Protein AF-A0A3E2XLP0-F1 (afdb_monomer_lite)

Radius of gyration: 15.47 Å; chains: 1; bounding box: 42×25×37 Å

Structure (mmCIF, N/CA/C/O backbone):
data_AF-A0A3E2XLP0-F1
#
_entry.id   AF-A0A3E2XLP0-F1
#
loop_
_atom_site.group_PDB
_atom_site.id
_atom_site.type_symbol
_atom_site.label_atom_id
_atom_site.label_alt_id
_atom_site.label_comp_id
_atom_site.label_asym_id
_atom_site.label_entity_id
_atom_site.label_seq_id
_atom_site.pdbx_PDB_ins_code
_atom_site.Cartn_x
_atom_site.Cartn_y
_atom_site.Cartn_z
_atom_site.occupancy
_atom_site.B_iso_or_equiv
_atom_site.auth_seq_id
_atom_site.auth_comp_id
_atom_site.auth_asym_id
_atom_site.auth_atom_id
_atom_site.pdbx_PDB_model_num
ATOM 1 N N . MET A 1 1 ? -7.076 9.058 -14.936 1.00 64.75 1 MET A N 1
ATOM 2 C CA . MET A 1 1 ? -6.477 7.766 -14.527 1.00 64.75 1 MET A CA 1
ATOM 3 C C . MET A 1 1 ? -7.226 7.243 -13.313 1.00 64.75 1 MET A C 1
ATOM 5 O O . MET A 1 1 ? -7.360 7.981 -12.341 1.00 64.75 1 MET A O 1
ATOM 9 N N . ASN A 1 2 ? -7.704 5.998 -13.378 1.00 89.94 2 ASN A N 1
ATOM 10 C CA . ASN A 1 2 ? -8.540 5.380 -12.335 1.00 89.94 2 ASN A CA 1
ATOM 11 C C . ASN A 1 2 ? -7.727 4.628 -11.266 1.00 89.94 2 ASN A C 1
ATOM 13 O O . ASN A 1 2 ? -8.296 3.951 -10.416 1.00 89.94 2 ASN A O 1
ATOM 17 N N . TYR A 1 3 ? -6.401 4.780 -11.290 1.00 95.69 3 TYR A N 1
ATOM 18 C CA . TYR A 1 3 ? -5.475 4.171 -10.342 1.00 95.69 3 TYR A CA 1
ATOM 19 C C . TYR A 1 3 ? -4.710 5.238 -9.553 1.00 95.69 3 TYR A C 1
ATOM 21 O O . TYR A 1 3 ? -4.593 6.384 -9.992 1.00 95.69 3 TYR A O 1
ATOM 29 N N . MET A 1 4 ? -4.197 4.835 -8.400 1.00 96.38 4 MET A N 1
ATOM 30 C CA . MET A 1 4 ? -3.290 5.567 -7.533 1.00 96.38 4 MET A CA 1
ATOM 31 C C . MET A 1 4 ? -2.051 4.716 -7.232 1.00 96.38 4 MET A C 1
ATOM 33 O O . MET A 1 4 ? -2.074 3.482 -7.288 1.00 96.38 4 MET A O 1
ATOM 37 N N . THR A 1 5 ? -0.959 5.399 -6.928 1.00 95.50 5 THR A N 1
ATOM 38 C CA . THR A 1 5 ? 0.322 4.818 -6.528 1.00 95.50 5 THR A CA 1
ATOM 39 C C . THR A 1 5 ? 0.297 4.354 -5.070 1.00 95.50 5 THR A C 1
ATOM 41 O O . THR A 1 5 ? -0.582 4.714 -4.286 1.00 95.50 5 THR A O 1
ATOM 44 N N . LEU A 1 6 ? 1.327 3.609 -4.657 1.00 95.94 6 LEU A N 1
ATOM 45 C CA . LEU A 1 6 ? 1.532 3.253 -3.247 1.00 95.94 6 LEU A CA 1
ATOM 46 C C . LEU A 1 6 ? 1.636 4.480 -2.326 1.00 95.94 6 LEU A C 1
ATOM 48 O O . LEU A 1 6 ? 1.237 4.397 -1.167 1.00 95.94 6 LEU A O 1
ATOM 52 N N . LYS A 1 7 ? 2.187 5.597 -2.821 1.00 95.81 7 LYS A N 1
ATOM 53 C CA . LYS A 1 7 ? 2.351 6.831 -2.042 1.00 95.81 7 LYS A CA 1
ATOM 54 C C . LYS A 1 7 ? 1.004 7.513 -1.798 1.00 95.81 7 LYS A C 1
ATOM 56 O O . LYS A 1 7 ? 0.670 7.808 -0.660 1.00 95.81 7 LYS A O 1
ATOM 61 N N . GLU A 1 8 ? 0.198 7.675 -2.838 1.00 96.75 8 GLU A N 1
ATOM 62 C CA . GLU A 1 8 ? -1.145 8.259 -2.710 1.00 96.75 8 GLU A CA 1
ATOM 63 C C . GLU A 1 8 ? -2.058 7.380 -1.841 1.00 96.75 8 GLU A C 1
ATOM 65 O O . GLU A 1 8 ? -2.781 7.873 -0.980 1.00 96.75 8 GLU A O 1
ATOM 70 N N . ALA A 1 9 ? -1.976 6.055 -1.997 1.00 97.06 9 ALA A N 1
ATOM 71 C CA . ALA A 1 9 ? -2.686 5.121 -1.128 1.00 97.06 9 ALA A CA 1
ATOM 72 C C . ALA A 1 9 ? -2.204 5.212 0.336 1.00 97.06 9 ALA A C 1
ATOM 74 O O . ALA A 1 9 ? -3.009 5.098 1.259 1.00 97.06 9 ALA A O 1
ATOM 75 N N . SER A 1 10 ? -0.904 5.446 0.558 1.00 97.50 10 SER A N 1
ATOM 76 C CA . SER A 1 10 ? -0.306 5.649 1.888 1.00 97.50 10 SER A CA 1
ATOM 77 C C . SER A 1 10 ? -0.882 6.879 2.574 1.00 97.50 10 SER A C 1
ATOM 79 O O . SER A 1 10 ? -1.224 6.806 3.754 1.00 97.50 10 SER A O 1
ATOM 81 N N . GLU A 1 11 ? -1.017 7.975 1.835 1.00 97.62 11 GLU A N 1
ATOM 82 C CA . GLU A 1 11 ? -1.628 9.215 2.308 1.00 97.62 11 GLU A CA 1
ATOM 83 C C . GLU A 1 11 ? -3.125 9.011 2.591 1.00 97.62 11 GLU A C 1
ATOM 85 O O . GLU A 1 11 ? -3.589 9.330 3.684 1.00 97.62 11 GLU A O 1
ATOM 90 N N . LYS A 1 12 ? -3.865 8.373 1.670 1.00 96.75 12 LYS A N 1
ATOM 91 C CA . LYS A 1 12 ? -5.306 8.087 1.818 1.00 96.75 12 LYS A CA 1
ATOM 92 C C . LYS A 1 12 ? -5.623 7.221 3.042 1.00 96.75 12 LYS A C 1
ATOM 94 O O . LYS A 1 12 ? -6.645 7.411 3.693 1.00 96.75 12 LYS A O 1
ATOM 99 N N . TRP A 1 13 ? -4.794 6.219 3.325 1.00 96.81 13 TRP A N 1
ATOM 100 C CA . TRP A 1 13 ? -5.096 5.173 4.310 1.00 96.81 13 TRP A CA 1
ATOM 101 C C . TRP A 1 13 ? -4.318 5.288 5.625 1.00 96.81 13 TRP A C 1
ATOM 103 O O . TRP A 1 13 ? -4.513 4.450 6.517 1.00 96.81 13 TRP A O 1
ATOM 113 N N . GLY A 1 14 ? -3.421 6.272 5.736 1.00 96.94 14 GLY A N 1
ATOM 114 C CA . GLY A 1 14 ? -2.592 6.492 6.921 1.00 96.94 14 GLY A CA 1
ATOM 115 C C . GLY A 1 14 ? -1.709 5.291 7.272 1.00 96.94 14 GLY A C 1
ATOM 116 O O . GLY A 1 14 ? -1.566 4.941 8.441 1.00 96.94 14 GLY A O 1
ATOM 117 N N . VAL A 1 15 ? -1.170 4.594 6.268 1.00 95.94 15 VAL A N 1
ATOM 118 C CA . VAL A 1 15 ? -0.299 3.416 6.443 1.00 95.94 15 VAL A CA 1
ATOM 119 C C . VAL A 1 15 ? 0.924 3.527 5.560 1.00 95.94 15 VAL A C 1
ATOM 121 O O . VAL A 1 15 ? 0.871 4.152 4.513 1.00 95.94 15 VAL A O 1
ATOM 124 N N 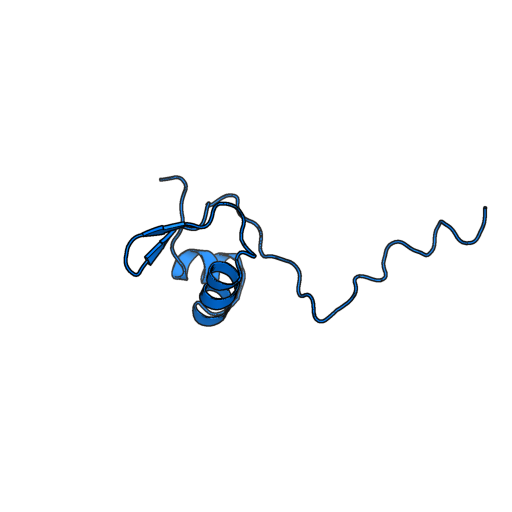. THR A 1 16 ? 2.020 2.883 5.947 1.00 97.56 16 THR A N 1
ATOM 125 C CA . THR A 1 16 ? 3.270 2.964 5.179 1.00 97.56 16 THR A CA 1
ATOM 126 C C . THR A 1 16 ? 3.142 2.306 3.792 1.00 97.56 16 THR A C 1
ATOM 128 O O . THR A 1 16 ? 2.464 1.278 3.661 1.00 97.56 16 THR A O 1
ATOM 131 N N . PRO A 1 17 ? 3.874 2.778 2.761 1.00 97.00 17 PRO A N 1
ATOM 132 C CA . PRO A 1 17 ? 3.910 2.125 1.446 1.00 97.00 17 PRO A CA 1
ATOM 133 C C . PRO A 1 17 ? 4.311 0.644 1.516 1.00 97.00 17 PRO A C 1
ATOM 135 O O . PRO A 1 17 ? 3.811 -0.184 0.756 1.00 97.00 17 PRO A O 1
ATOM 138 N N . ARG A 1 18 ? 5.170 0.279 2.481 1.00 97.06 18 ARG A N 1
ATOM 139 C CA . ARG A 1 18 ? 5.567 -1.111 2.756 1.00 97.06 18 ARG A CA 1
ATOM 140 C C . ARG A 1 18 ? 4.370 -1.976 3.159 1.00 97.06 18 ARG A C 1
ATOM 142 O O . ARG A 1 18 ? 4.240 -3.089 2.659 1.00 97.06 18 ARG A O 1
ATOM 149 N N . GLN A 1 19 ? 3.491 -1.483 4.034 1.00 96.19 19 GLN A N 1
ATOM 150 C CA . GLN A 1 19 ? 2.267 -2.199 4.412 1.00 96.19 19 GLN A CA 1
ATOM 151 C C . GLN A 1 19 ? 1.336 -2.380 3.214 1.00 96.19 19 GLN A C 1
ATOM 153 O O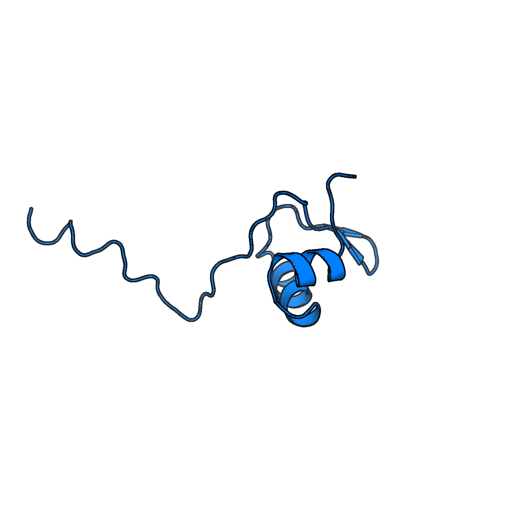 . GLN A 1 19 ? 0.807 -3.470 3.015 1.00 96.19 19 GLN A O 1
ATOM 158 N N . ILE A 1 20 ? 1.183 -1.349 2.384 1.00 97.19 20 ILE A N 1
ATOM 159 C CA . ILE A 1 20 ? 0.353 -1.425 1.176 1.00 97.19 20 ILE A CA 1
ATOM 160 C C . ILE A 1 20 ? 0.913 -2.452 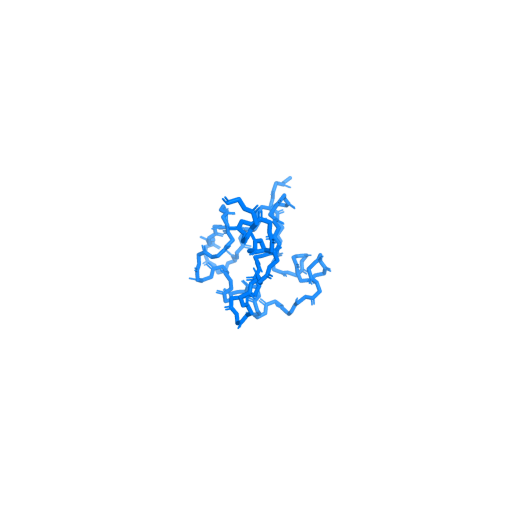0.194 1.00 97.19 20 ILE A C 1
ATOM 162 O O . ILE A 1 20 ? 0.153 -3.247 -0.354 1.00 97.19 20 ILE A O 1
ATOM 166 N N . ASN A 1 21 ? 2.235 -2.505 0.029 1.00 96.62 21 ASN A N 1
ATOM 167 C CA . ASN A 1 21 ? 2.887 -3.516 -0.796 1.00 96.62 21 ASN A CA 1
ATOM 168 C C . ASN A 1 21 ? 2.561 -4.944 -0.317 1.00 96.62 21 ASN A C 1
ATOM 170 O O . ASN A 1 21 ? 2.229 -5.796 -1.135 1.00 96.62 21 ASN A O 1
ATOM 174 N N . TYR A 1 22 ? 2.565 -5.200 0.997 1.00 96.31 22 TYR A N 1
ATOM 175 C CA . TYR A 1 22 ? 2.134 -6.495 1.542 1.00 96.31 22 TYR A CA 1
ATOM 176 C C . TYR A 1 22 ? 0.654 -6.793 1.280 1.00 96.31 22 TYR A C 1
ATOM 178 O O . TYR A 1 22 ? 0.304 -7.936 0.996 1.00 96.31 22 TYR A O 1
ATOM 186 N N . LEU A 1 23 ? -0.221 -5.786 1.355 1.00 96.50 23 LEU A N 1
ATOM 187 C CA . LEU A 1 23 ? -1.638 -5.956 1.025 1.00 96.50 23 LEU A CA 1
ATOM 188 C C . LEU A 1 23 ? -1.832 -6.305 -0.457 1.00 96.50 23 LEU A C 1
ATOM 190 O O . LEU A 1 23 ? -2.604 -7.212 -0.760 1.00 96.50 23 LEU A O 1
ATOM 194 N N . CYS A 1 24 ? -1.110 -5.636 -1.358 1.00 96.56 24 CYS A N 1
ATOM 195 C CA . CYS A 1 24 ? -1.156 -5.913 -2.793 1.00 96.56 24 CYS A CA 1
ATOM 196 C C . CYS A 1 24 ? -0.608 -7.311 -3.110 1.00 96.56 24 CYS A C 1
ATOM 198 O O . CYS A 1 24 ? -1.288 -8.112 -3.743 1.00 96.56 24 CYS A O 1
ATOM 200 N N . ALA A 1 25 ? 0.585 -7.640 -2.602 1.00 96.31 25 ALA A N 1
ATOM 201 C CA . ALA A 1 25 ? 1.211 -8.948 -2.796 1.00 96.31 25 ALA A CA 1
ATOM 202 C C . ALA A 1 25 ? 0.378 -10.095 -2.200 1.00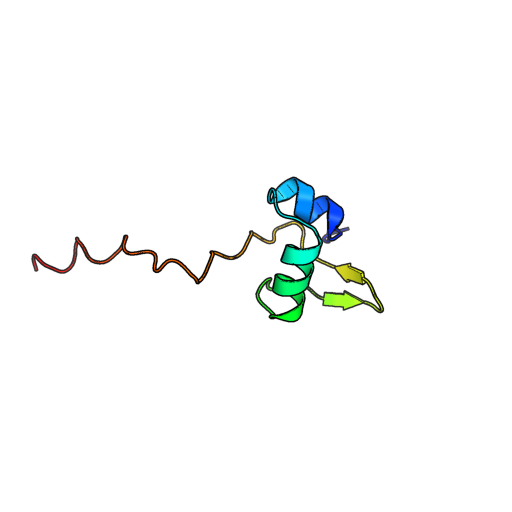 96.31 25 ALA A C 1
ATOM 204 O O . ALA A 1 25 ? 0.362 -11.194 -2.742 1.00 96.31 25 ALA A O 1
ATOM 205 N N . GLY A 1 26 ? -0.345 -9.833 -1.108 1.00 95.19 26 GLY A N 1
ATOM 206 C CA . GLY A 1 26 ? -1.280 -10.778 -0.501 1.00 95.19 26 GLY A CA 1
ATOM 207 C C . GLY A 1 26 ? -2.659 -10.833 -1.167 1.00 95.19 26 GLY A C 1
ATOM 208 O O . GLY A 1 26 ? -3.561 -11.435 -0.588 1.00 95.19 26 GLY A O 1
ATOM 209 N N . GLY A 1 27 ? -2.864 -10.157 -2.306 1.00 95.25 27 GLY A N 1
ATOM 210 C CA . GLY A 1 27 ? -4.141 -10.141 -3.031 1.00 95.25 27 GLY A CA 1
ATOM 211 C C . GLY A 1 27 ? -5.298 -9.529 -2.238 1.00 95.25 27 GLY A C 1
ATOM 212 O O . GLY A 1 27 ? -6.458 -9.857 -2.462 1.00 95.25 27 GLY A O 1
ATOM 213 N N . ARG A 1 28 ? -5.000 -8.676 -1.252 1.00 96.00 28 ARG A N 1
ATOM 214 C CA . ARG A 1 28 ? -5.995 -8.156 -0.305 1.00 96.00 28 ARG A CA 1
ATOM 215 C C . ARG A 1 28 ? -6.719 -6.914 -0.802 1.00 96.00 28 ARG A C 1
ATOM 217 O O . ARG A 1 28 ? -7.705 -6.535 -0.184 1.00 96.00 28 ARG A O 1
ATOM 224 N N . ILE A 1 29 ? -6.214 -6.283 -1.858 1.00 96.38 29 ILE A N 1
ATOM 225 C CA . ILE A 1 29 ? -6.802 -5.099 -2.485 1.00 96.38 29 ILE A CA 1
ATOM 226 C C . ILE A 1 29 ? -7.364 -5.541 -3.841 1.00 96.38 29 ILE A C 1
ATOM 228 O O . ILE A 1 29 ? -6.583 -5.759 -4.771 1.00 96.38 29 ILE A O 1
ATOM 232 N N . PRO A 1 30 ? -8.691 -5.723 -3.962 1.00 94.94 30 PRO A N 1
ATOM 233 C CA . PRO A 1 30 ? -9.316 -6.100 -5.223 1.00 94.94 30 PRO A CA 1
ATOM 234 C C . PRO A 1 30 ? -8.997 -5.093 -6.329 1.00 94.94 30 PRO A C 1
ATOM 236 O O . PRO A 1 30 ? -8.978 -3.886 -6.097 1.00 94.94 30 PRO A O 1
ATOM 239 N N . GLY A 1 31 ? -8.712 -5.597 -7.529 1.00 94.62 31 GLY A N 1
ATOM 240 C CA . GLY A 1 31 ? -8.385 -4.763 -8.687 1.00 94.62 31 GLY A CA 1
ATOM 241 C C . GLY A 1 31 ? -6.991 -4.125 -8.657 1.00 94.62 31 GLY A C 1
ATOM 242 O O . GLY A 1 31 ? -6.643 -3.428 -9.608 1.00 94.62 31 GLY A O 1
ATOM 243 N N . ALA A 1 32 ? -6.177 -4.361 -7.619 1.00 96.56 32 ALA A N 1
ATOM 244 C CA . ALA A 1 32 ? -4.773 -3.968 -7.643 1.00 96.56 32 ALA A CA 1
ATOM 245 C C . ALA A 1 32 ? -3.995 -4.830 -8.647 1.00 96.56 32 ALA A C 1
ATOM 247 O O . ALA A 1 32 ? -4.010 -6.059 -8.568 1.00 96.56 32 ALA A O 1
ATOM 248 N N . VAL A 1 33 ? -3.286 -4.183 -9.572 1.00 95.00 33 VAL A N 1
ATOM 249 C CA . VAL A 1 33 ? -2.513 -4.856 -10.625 1.00 95.00 33 VAL A CA 1
ATOM 250 C C . VAL A 1 33 ? -1.047 -4.466 -10.516 1.00 95.00 33 VAL A C 1
ATOM 252 O O . VAL A 1 33 ? -0.718 -3.300 -10.292 1.00 95.00 33 VAL A O 1
ATOM 255 N N . LYS A 1 34 ? -0.150 -5.440 -10.683 1.00 95.56 34 LYS A N 1
ATOM 256 C CA . LYS A 1 34 ? 1.289 -5.185 -10.757 1.00 95.56 34 LYS A CA 1
ATOM 257 C C . LYS A 1 34 ? 1.695 -4.971 -12.211 1.00 95.56 34 LYS A C 1
ATOM 259 O O . LYS A 1 34 ? 1.588 -5.890 -13.017 1.00 95.56 34 LYS A O 1
ATOM 264 N N . MET A 1 35 ? 2.179 -3.775 -12.528 1.00 93.56 35 MET A N 1
ATOM 265 C CA . MET A 1 35 ? 2.734 -3.437 -13.837 1.00 93.56 35 MET A CA 1
ATOM 266 C C . MET A 1 35 ? 4.238 -3.216 -13.681 1.00 93.56 35 MET A C 1
ATOM 268 O O . MET A 1 35 ? 4.673 -2.235 -13.074 1.00 93.56 35 MET A O 1
ATOM 272 N N . ALA A 1 36 ? 5.034 -4.164 -14.183 1.00 92.44 36 ALA A N 1
ATOM 273 C CA . ALA A 1 36 ? 6.473 -4.249 -13.929 1.00 92.44 36 ALA A CA 1
ATOM 274 C C . ALA A 1 36 ? 6.804 -4.213 -12.418 1.00 92.44 36 ALA A C 1
ATOM 276 O O . ALA A 1 36 ? 6.536 -5.172 -11.689 1.00 92.44 36 ALA A O 1
ATOM 277 N N . THR A 1 37 ? 7.383 -3.113 -11.933 1.00 91.50 37 THR A N 1
ATOM 278 C CA . THR A 1 37 ? 7.770 -2.917 -10.526 1.00 91.50 37 THR A CA 1
ATOM 279 C C . THR A 1 37 ? 6.751 -2.115 -9.715 1.00 91.50 37 THR A C 1
ATOM 281 O O . THR A 1 37 ? 6.883 -2.032 -8.494 1.00 91.50 37 THR A O 1
ATOM 284 N N . ILE A 1 38 ? 5.726 -1.550 -10.359 1.00 93.50 38 ILE A N 1
ATOM 285 C CA . ILE A 1 38 ? 4.776 -0.619 -9.745 1.00 93.50 38 ILE A CA 1
ATOM 286 C C . ILE A 1 38 ? 3.437 -1.319 -9.501 1.00 93.50 38 ILE A C 1
ATOM 288 O O . ILE A 1 38 ? 2.950 -2.087 -10.332 1.00 93.50 38 ILE A O 1
ATOM 292 N N . TRP A 1 39 ? 2.820 -1.027 -8.356 1.00 96.75 39 TRP A N 1
ATOM 293 C CA . TRP A 1 39 ? 1.432 -1.390 -8.081 1.00 96.75 39 TRP A CA 1
ATOM 294 C C . TRP A 1 39 ? 0.488 -0.275 -8.520 1.00 96.75 39 TRP A C 1
ATOM 296 O O . TRP A 1 39 ? 0.649 0.876 -8.112 1.00 96.75 39 TRP A O 1
ATOM 306 N N . LEU A 1 40 ? -0.509 -0.643 -9.318 1.00 96.31 40 LEU A N 1
ATOM 307 C CA . LEU A 1 40 ? -1.631 0.199 -9.704 1.00 96.31 40 LEU A CA 1
ATOM 308 C C . LEU A 1 40 ? -2.821 -0.168 -8.821 1.00 96.31 40 LEU A C 1
ATOM 310 O O . LEU A 1 40 ? -3.365 -1.265 -8.941 1.00 96.31 40 LEU A O 1
ATOM 314 N N . ILE A 1 41 ? -3.206 0.731 -7.918 1.00 97.25 41 ILE A N 1
ATOM 315 C CA . ILE A 1 41 ? -4.305 0.511 -6.970 1.00 97.25 41 ILE A CA 1
ATOM 316 C C . ILE A 1 41 ? -5.525 1.308 -7.432 1.00 97.25 41 ILE A C 1
ATOM 318 O O . ILE A 1 41 ? -5.372 2.503 -7.662 1.00 97.25 41 ILE A O 1
ATOM 322 N N . PRO A 1 42 ? -6.722 0.720 -7.582 1.00 97.31 42 PRO A N 1
ATOM 323 C CA . PRO A 1 42 ? -7.918 1.478 -7.948 1.00 97.31 42 PRO A CA 1
ATOM 324 C C . PRO A 1 42 ? -8.192 2.623 -6.958 1.00 97.31 42 PRO A C 1
ATOM 326 O O . PRO A 1 42 ? -8.037 2.454 -5.748 1.00 97.31 42 PRO A O 1
ATOM 329 N N . LYS A 1 43 ? -8.578 3.810 -7.442 1.00 96.50 43 LYS A N 1
ATOM 330 C CA . LYS A 1 43 ? -8.814 4.979 -6.564 1.00 96.50 43 LYS A CA 1
ATOM 331 C C . LYS A 1 43 ? -10.000 4.795 -5.615 1.00 96.50 43 LYS A C 1
ATOM 333 O O . LYS A 1 43 ? -10.000 5.357 -4.518 1.00 96.50 43 LYS A O 1
ATOM 338 N N . ASP A 1 44 ? -10.983 4.011 -6.031 1.00 95.38 44 ASP A N 1
ATOM 339 C CA . ASP A 1 44 ? -12.165 3.594 -5.276 1.00 95.38 44 ASP A CA 1
ATOM 340 C C . ASP A 1 44 ? -11.873 2.461 -4.280 1.00 95.38 44 ASP A C 1
ATOM 342 O O . ASP A 1 44 ? -12.701 2.188 -3.417 1.00 95.38 44 ASP A O 1
ATOM 346 N N . ALA A 1 45 ? -10.679 1.856 -4.313 1.00 95.94 45 ALA A N 1
ATOM 347 C CA . ALA A 1 45 ? -10.311 0.827 -3.352 1.00 95.94 45 ALA A CA 1
ATOM 348 C C . ALA A 1 45 ? -10.314 1.365 -1.910 1.00 95.94 45 ALA A C 1
ATOM 350 O O . ALA A 1 45 ? -9.779 2.445 -1.595 1.00 95.94 45 ALA A O 1
ATOM 351 N N . GLU A 1 46 ? -10.872 0.557 -1.015 1.00 95.06 46 GLU A N 1
ATOM 352 C CA . GLU A 1 46 ? -10.855 0.772 0.427 1.00 95.06 46 GLU A CA 1
ATOM 353 C C . GLU A 1 46 ? -9.722 -0.010 1.091 1.00 95.06 46 GLU A C 1
ATOM 355 O O . GLU A 1 46 ? -9.278 -1.056 0.606 1.00 95.06 46 GLU A O 1
ATOM 360 N N . LYS A 1 47 ? -9.250 0.493 2.237 1.00 94.62 47 LYS A N 1
ATOM 361 C CA . LYS A 1 47 ? -8.246 -0.206 3.035 1.00 94.62 47 LYS A CA 1
ATOM 362 C C . LYS A 1 47 ? -8.851 -1.513 3.570 1.00 94.62 47 LYS A C 1
ATOM 364 O O . LYS A 1 47 ? -9.822 -1.458 4.324 1.00 94.62 47 LYS A O 1
ATOM 369 N N . PRO A 1 48 ? -8.250 -2.681 3.286 1.00 94.12 48 PRO A N 1
ATOM 370 C CA . PRO A 1 48 ? -8.721 -3.950 3.829 1.00 94.12 48 PRO A CA 1
ATOM 371 C C . PRO A 1 48 ? -8.664 -3.967 5.362 1.00 94.12 48 PRO A C 1
ATOM 373 O O . PRO A 1 48 ? -7.687 -3.504 5.957 1.00 94.12 48 PRO A O 1
ATOM 376 N N . ALA A 1 49 ? -9.668 -4.572 6.000 1.00 90.88 49 ALA A N 1
ATOM 377 C CA . ALA A 1 49 ? -9.723 -4.719 7.456 1.00 90.88 49 ALA A CA 1
ATOM 378 C C . ALA A 1 49 ? -8.507 -5.480 8.015 1.00 90.88 49 ALA A C 1
ATOM 380 O O . ALA A 1 49 ? -8.002 -6.416 7.388 1.00 90.88 49 ALA A O 1
ATOM 381 N N . ASP A 1 50 ? -8.038 -5.129 9.213 1.00 85.56 50 ASP A N 1
ATOM 382 C C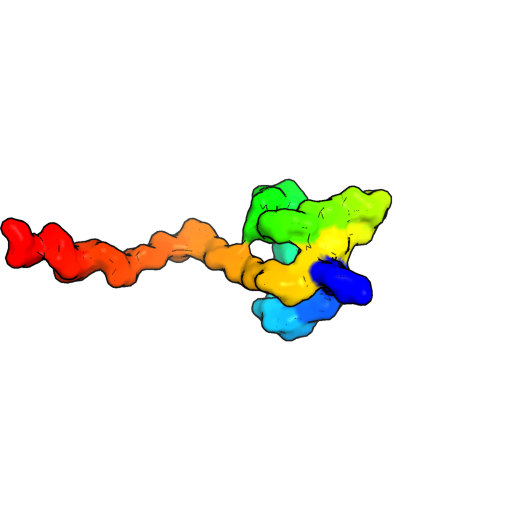A . ASP A 1 50 ? -6.986 -5.904 9.877 1.00 85.56 50 ASP A CA 1
ATOM 383 C C . ASP A 1 50 ? -7.537 -7.274 10.312 1.00 85.56 50 ASP A C 1
ATOM 385 O O . ASP A 1 50 ? -8.542 -7.358 11.009 1.00 85.56 50 ASP A O 1
ATOM 389 N N . ARG A 1 51 ? -6.876 -8.360 9.891 1.00 83.31 51 ARG A N 1
ATOM 390 C CA . ARG A 1 51 ? -7.289 -9.740 10.200 1.00 83.31 51 ARG A CA 1
ATOM 391 C C . ARG A 1 51 ? -6.841 -10.205 11.588 1.00 83.31 51 ARG A C 1
ATOM 393 O O . ARG A 1 51 ? -7.272 -11.267 12.021 1.00 83.31 51 ARG A O 1
ATOM 400 N N . ARG A 1 52 ? -5.983 -9.446 12.281 1.00 82.81 52 ARG A N 1
ATOM 401 C CA . ARG A 1 52 ? -5.556 -9.762 13.657 1.00 82.81 52 ARG A CA 1
ATOM 402 C C . ARG A 1 52 ? -6.705 -9.658 14.655 1.00 82.81 52 ARG A C 1
ATOM 404 O O . ARG A 1 52 ? -6.717 -10.366 15.655 1.00 82.81 52 ARG A O 1
ATOM 411 N N . PHE A 1 53 ? -7.678 -8.803 14.360 1.00 78.62 53 PHE A N 1
ATOM 412 C CA . PHE A 1 53 ? -8.842 -8.584 15.200 1.00 78.62 53 PHE A CA 1
ATOM 413 C C . PHE A 1 53 ? -10.064 -9.221 14.537 1.00 78.62 53 PHE A C 1
ATOM 415 O O . PHE A 1 53 ? -10.431 -8.875 13.416 1.00 78.62 53 PHE A O 1
ATOM 422 N N . LYS A 1 54 ? -10.720 -10.161 15.227 1.00 74.25 54 LYS A N 1
ATOM 423 C CA . LYS A 1 54 ? -12.060 -10.606 14.827 1.00 74.25 54 LYS A CA 1
ATOM 424 C C . LYS A 1 54 ? -13.032 -9.471 15.142 1.00 74.25 54 LYS A C 1
ATOM 426 O O . LYS A 1 54 ? -13.095 -9.012 16.279 1.00 74.25 54 LYS A O 1
ATOM 431 N N . ASN A 1 55 ? -13.776 -9.003 14.143 1.00 64.69 55 ASN A N 1
ATOM 432 C CA . ASN A 1 55 ? -14.804 -7.988 14.351 1.00 64.69 55 ASN A CA 1
ATOM 433 C C . ASN A 1 55 ? -16.008 -8.633 15.060 1.00 64.69 55 ASN A C 1
ATOM 435 O O . ASN A 1 55 ? -16.933 -9.127 14.421 1.00 64.69 55 ASN A O 1
ATOM 439 N N . THR A 1 56 ? -15.983 -8.682 16.392 1.00 61.22 56 THR A N 1
ATOM 440 C CA . THR A 1 56 ? -17.028 -9.290 17.238 1.00 61.22 56 THR A CA 1
ATOM 441 C C . THR A 1 56 ? -18.268 -8.389 17.362 1.00 61.22 56 THR A C 1
ATOM 443 O O . THR A 1 56 ? -18.822 -8.248 18.445 1.00 61.22 56 THR A O 1
ATOM 446 N N . LYS A 1 57 ? -18.706 -7.715 16.291 1.00 59.66 57 LYS A N 1
ATOM 447 C CA . LYS A 1 57 ? -19.842 -6.775 16.367 1.00 59.66 57 LYS A CA 1
ATOM 448 C C . LYS A 1 57 ? -21.197 -7.335 15.921 1.00 59.66 57 LYS A C 1
ATOM 450 O O . LYS A 1 57 ? -22.197 -6.672 16.154 1.00 59.66 57 LYS A O 1
ATOM 455 N N . ASN A 1 58 ? -21.273 -8.565 15.400 1.00 54.31 58 ASN A N 1
ATOM 456 C CA . ASN A 1 58 ? -22.518 -9.079 14.796 1.00 54.31 58 ASN A CA 1
ATOM 457 C C . ASN A 1 58 ? -23.214 -10.247 15.527 1.00 54.31 58 ASN A C 1
ATOM 459 O O . ASN A 1 58 ? -24.190 -10.767 15.004 1.00 54.31 58 ASN A O 1
ATOM 463 N N . ASN A 1 59 ? -22.794 -10.645 16.736 1.00 50.06 59 ASN A N 1
ATOM 464 C CA . ASN A 1 59 ? -23.388 -11.812 17.425 1.00 50.06 59 ASN A CA 1
ATOM 465 C C . ASN A 1 59 ? -24.246 -11.494 18.664 1.00 50.06 59 ASN A C 1
ATOM 467 O O . ASN A 1 59 ? -24.611 -12.412 19.396 1.00 50.06 59 ASN A O 1
ATOM 471 N N . LEU A 1 60 ? -24.592 -10.227 18.914 1.00 56.38 60 LEU A N 1
ATOM 472 C CA . LEU A 1 60 ? -25.435 -9.859 20.064 1.00 56.38 60 LEU A CA 1
ATOM 473 C C . LEU A 1 60 ? -26.946 -9.888 19.772 1.00 56.38 60 LEU A C 1
ATOM 475 O O . LEU A 1 60 ? -27.721 -9.969 20.717 1.00 56.38 60 LEU A O 1
ATOM 479 N N . LEU A 1 61 ? -27.376 -9.890 18.502 1.00 57.59 61 LEU A N 1
ATOM 480 C CA . LEU A 1 61 ? -28.806 -9.894 18.140 1.00 57.59 61 LEU A CA 1
ATOM 481 C C . LEU A 1 61 ? -29.397 -11.286 17.856 1.00 57.59 61 LEU A C 1
ATOM 483 O O . LEU A 1 61 ? -30.604 -11.403 17.708 1.00 57.59 61 LEU A O 1
ATOM 487 N N . VAL A 1 62 ? -28.581 -12.346 17.819 1.00 55.88 62 VAL A N 1
ATOM 488 C CA . VAL A 1 62 ? -29.040 -13.721 17.502 1.00 55.88 62 VAL A CA 1
ATOM 489 C C . VAL A 1 62 ? -29.074 -14.626 18.743 1.00 55.88 62 VAL A C 1
ATOM 491 O O . VAL A 1 62 ? -29.144 -15.841 18.631 1.00 55.88 62 VAL A O 1
ATOM 494 N N . ARG A 1 63 ? -28.964 -14.058 19.952 1.00 53.03 63 ARG A N 1
ATOM 495 C CA . ARG A 1 63 ? -28.986 -14.823 21.215 1.00 53.03 63 ARG A CA 1
ATOM 496 C C . ARG A 1 63 ? -30.313 -14.733 21.983 1.00 53.03 63 ARG A C 1
ATOM 498 O O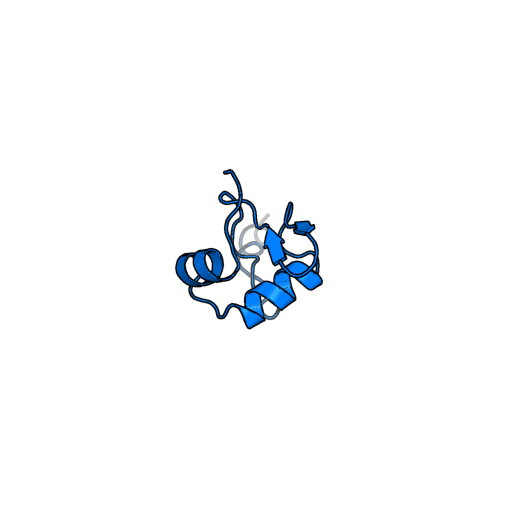 . ARG A 1 63 ? -30.404 -15.316 23.055 1.00 53.03 63 ARG A O 1
ATOM 505 N N . PHE A 1 64 ? -31.308 -14.022 21.449 1.00 50.94 64 PHE A N 1
ATOM 506 C CA . PHE A 1 64 ? -32.616 -13.807 22.091 1.00 50.94 64 PHE A CA 1
ATOM 507 C C . PHE A 1 64 ? -33.824 -14.106 21.182 1.00 50.94 64 PHE A C 1
ATOM 509 O O . PHE A 1 64 ? -34.930 -13.655 21.470 1.00 50.94 64 PHE A O 1
ATOM 516 N N . LEU A 1 65 ? -33.621 -14.871 20.108 1.00 50.81 65 LEU A N 1
ATOM 517 C CA . LEU A 1 65 ? -34.687 -15.557 19.369 1.00 50.81 65 LEU A CA 1
ATOM 518 C C . LEU A 1 65 ? -34.461 -17.060 19.514 1.00 50.81 65 LEU A C 1
ATOM 520 O O . LEU A 1 65 ? -35.467 -17.781 19.664 1.00 50.81 65 LEU A O 1
#

Sequence (65 aa):
MNYMTLKEASEKWGVTPRQINYLCAGGRIPGAVKMATIWLIPKDAEKPADRRFKNTKNNLLVRFL

Secondary structure (DSSP, 8-state):
--EE-HHHHHHHHTS-HHHHHHHHHTT-STT-EEETTEEEEETTPPPPPPTTS--TTSSSSSS--

Foldseek 3Di:
DQWDWLVVVCVVQVHHSVVVVVCVVVVNWPPWDDDPPTITGGPPTDDGDDPVDDPPPPPPPPPPD

Organism: NCBI:txid116085

pLDDT: mean 87.33, std 15.38, range [50.06, 97.62]